Protein AF-A0A2H6NCN3-F1 (afdb_monomer_lite)

Organism: NCBI:txid3147026

Structure (mmCIF, N/CA/C/O backbone):
data_AF-A0A2H6NCN3-F1
#
_entry.id   AF-A0A2H6NCN3-F1
#
loop_
_atom_site.group_PDB
_atom_site.id
_atom_site.type_symbol
_atom_site.label_atom_id
_atom_site.label_alt_id
_atom_site.label_comp_id
_atom_site.label_asym_id
_atom_site.label_entity_id
_atom_site.label_seq_id
_atom_site.pdbx_PDB_ins_code
_atom_site.Cartn_x
_atom_site.Cartn_y
_atom_site.Cartn_z
_atom_site.occupancy
_atom_site.B_iso_or_equiv
_atom_site.auth_seq_id
_atom_site.auth_comp_id
_atom_site.auth_asym_id
_atom_site.auth_atom_id
_atom_site.pdbx_PDB_model_num
ATOM 1 N N . MET A 1 1 ? -13.300 24.397 -19.231 1.00 62.00 1 MET A N 1
ATOM 2 C CA . MET A 1 1 ? -13.215 23.407 -20.330 1.00 62.00 1 MET A CA 1
ATOM 3 C C . MET A 1 1 ? -11.779 23.229 -20.819 1.00 62.00 1 MET A C 1
ATOM 5 O O . MET A 1 1 ? -11.338 22.091 -20.908 1.00 62.00 1 MET A O 1
ATOM 9 N N . ASP A 1 2 ? -11.026 24.304 -21.071 1.00 78.25 2 ASP A N 1
ATOM 10 C CA . ASP A 1 2 ? -9.673 24.195 -21.653 1.00 78.25 2 ASP A CA 1
ATOM 11 C C . ASP A 1 2 ? -8.604 23.630 -20.707 1.00 78.25 2 ASP A C 1
ATOM 13 O O . ASP A 1 2 ? -7.755 22.858 -21.144 1.00 78.25 2 ASP A O 1
ATOM 17 N N . LEU A 1 3 ? -8.694 23.911 -19.401 1.00 84.31 3 LEU A N 1
ATOM 18 C CA . LEU A 1 3 ? -7.801 23.319 -18.392 1.00 84.31 3 LEU A CA 1
ATOM 19 C C . LEU A 1 3 ? -7.939 21.789 -18.322 1.00 84.31 3 LEU A C 1
ATOM 21 O O . LEU A 1 3 ? -6.942 21.076 -18.345 1.00 84.31 3 LEU A O 1
ATOM 25 N N . ILE A 1 4 ? -9.175 21.282 -18.347 1.00 86.38 4 ILE A N 1
ATOM 26 C CA . ILE A 1 4 ? -9.465 19.839 -18.321 1.00 86.38 4 ILE A CA 1
ATOM 27 C C . ILE A 1 4 ? -8.939 19.160 -19.596 1.00 86.38 4 ILE A C 1
ATOM 29 O O . ILE A 1 4 ? -8.329 18.097 -19.530 1.00 86.38 4 ILE A O 1
ATOM 33 N N . LYS A 1 5 ? -9.114 19.786 -20.769 1.00 87.12 5 LYS A N 1
ATOM 34 C CA . LYS A 1 5 ? -8.550 19.277 -22.033 1.00 87.12 5 LYS A CA 1
ATOM 35 C C . LYS A 1 5 ? -7.021 19.223 -21.999 1.00 87.12 5 LYS A C 1
ATOM 37 O O . LYS A 1 5 ? -6.433 18.268 -22.501 1.00 87.12 5 LYS A O 1
ATOM 42 N N . HIS A 1 6 ? -6.380 20.233 -21.415 1.00 88.94 6 HIS A N 1
ATOM 43 C CA . HIS A 1 6 ? -4.930 20.265 -21.256 1.00 88.94 6 HIS A CA 1
ATOM 44 C C . HIS A 1 6 ? -4.435 19.144 -20.329 1.00 88.94 6 HIS A C 1
ATOM 46 O O . HIS A 1 6 ? -3.491 18.439 -20.681 1.00 88.94 6 HIS A O 1
ATOM 52 N N . GLU A 1 7 ? -5.103 18.919 -19.195 1.00 88.69 7 GLU A N 1
ATOM 53 C CA . GLU A 1 7 ? -4.789 17.815 -18.278 1.00 88.69 7 GLU A CA 1
ATOM 54 C C . GLU A 1 7 ? -4.942 16.440 -18.941 1.00 88.69 7 GLU A C 1
ATOM 56 O O . GLU A 1 7 ? -4.047 15.602 -18.826 1.00 88.69 7 GLU A O 1
ATOM 61 N N . ILE A 1 8 ? -6.019 16.220 -19.703 1.00 91.50 8 ILE A N 1
ATOM 62 C CA . ILE A 1 8 ? -6.229 14.972 -20.455 1.00 91.50 8 ILE A CA 1
ATOM 63 C C . ILE A 1 8 ? -5.103 14.752 -21.474 1.00 91.50 8 ILE A C 1
ATOM 65 O O . ILE A 1 8 ? -4.525 13.669 -21.530 1.00 91.50 8 ILE A O 1
ATOM 69 N N . ASN A 1 9 ? -4.725 15.785 -22.227 1.00 92.25 9 ASN A N 1
ATOM 70 C CA . ASN A 1 9 ? -3.657 15.689 -23.225 1.00 92.25 9 ASN A CA 1
ATOM 71 C C . ASN A 1 9 ? -2.286 15.387 -22.581 1.00 92.25 9 ASN A C 1
ATOM 73 O O . ASN A 1 9 ? -1.479 14.632 -23.125 1.00 92.25 9 ASN A O 1
ATOM 77 N N . LEU A 1 10 ? -2.013 15.935 -21.391 1.00 92.12 10 LEU A N 1
ATOM 78 C CA . LEU A 1 10 ? -0.817 15.579 -20.620 1.00 92.12 10 LEU A CA 1
ATOM 79 C C . LEU A 1 10 ? -0.834 14.104 -20.194 1.00 92.12 10 LEU A C 1
ATOM 81 O O . LEU A 1 10 ? 0.170 13.412 -20.369 1.00 92.12 10 LEU A O 1
ATOM 85 N N . LEU A 1 11 ? -1.970 13.604 -19.698 1.00 91.38 11 LEU A N 1
ATOM 86 C CA . LEU A 1 11 ? -2.128 12.197 -19.315 1.00 91.38 11 LEU A CA 1
ATOM 87 C C . LEU A 1 11 ? -1.939 11.248 -20.508 1.00 91.38 11 LEU A C 1
ATOM 89 O O . LEU A 1 11 ? -1.264 10.223 -20.383 1.00 91.38 11 LEU A O 1
ATOM 93 N N . GLU A 1 12 ? -2.486 11.595 -21.672 1.00 89.50 12 GLU A N 1
ATOM 94 C CA . GLU A 1 12 ? -2.335 10.820 -22.908 1.00 89.50 12 GLU A CA 1
ATOM 95 C C . GLU A 1 12 ? -0.876 10.759 -23.375 1.00 89.50 12 GLU A C 1
ATOM 97 O O . GLU A 1 12 ? -0.371 9.679 -23.705 1.00 89.50 12 GLU A O 1
ATOM 102 N N . LYS A 1 13 ? -0.158 11.889 -23.342 1.00 90.56 13 LYS A N 1
ATOM 103 C CA . LYS A 1 13 ? 1.277 11.936 -23.668 1.00 90.56 13 LYS A CA 1
ATOM 104 C C . LYS A 1 13 ? 2.103 11.077 -22.715 1.00 90.56 13 LYS A C 1
ATOM 106 O O . LYS A 1 13 ? 2.970 10.323 -23.167 1.00 90.56 13 LYS A O 1
ATOM 111 N N . ASP A 1 14 ? 1.811 11.136 -21.420 1.00 91.75 14 ASP A N 1
ATOM 112 C CA . ASP A 1 14 ? 2.471 10.318 -20.403 1.00 91.75 14 ASP A CA 1
ATOM 113 C C . ASP A 1 14 ? 2.241 8.819 -20.631 1.00 91.75 14 ASP A C 1
ATOM 115 O O . ASP A 1 14 ? 3.176 8.013 -20.543 1.00 91.75 14 ASP A O 1
ATOM 119 N N . LEU A 1 15 ? 1.007 8.425 -20.952 1.00 89.81 15 LEU A N 1
ATOM 120 C CA . LEU A 1 15 ? 0.663 7.040 -21.279 1.00 89.81 15 LEU A CA 1
ATOM 121 C C . LEU A 1 15 ? 1.402 6.560 -22.532 1.00 89.81 15 LEU A C 1
ATOM 123 O O . LEU A 1 15 ? 2.010 5.485 -22.512 1.00 89.81 15 LEU A O 1
ATOM 127 N N . ALA A 1 16 ? 1.427 7.369 -23.592 1.00 91.69 16 ALA A N 1
ATOM 128 C CA . ALA A 1 16 ? 2.140 7.049 -24.824 1.00 91.69 16 ALA A CA 1
ATOM 129 C C . ALA A 1 16 ? 3.652 6.879 -24.587 1.00 91.69 16 ALA A C 1
ATOM 131 O O . ALA A 1 16 ? 4.262 5.916 -25.065 1.00 91.69 16 ALA A O 1
ATOM 132 N N . GLN A 1 17 ? 4.263 7.762 -23.789 1.00 91.56 17 GLN A N 1
ATOM 133 C CA . GLN A 1 17 ? 5.674 7.648 -23.419 1.00 91.56 17 GLN A CA 1
ATOM 134 C C . GLN A 1 17 ? 5.960 6.388 -22.597 1.00 91.56 17 GLN A C 1
ATOM 136 O O . GLN A 1 17 ? 6.945 5.692 -22.863 1.00 91.56 17 GLN A O 1
ATOM 141 N N . LYS A 1 18 ? 5.101 6.053 -21.628 1.00 90.31 18 LYS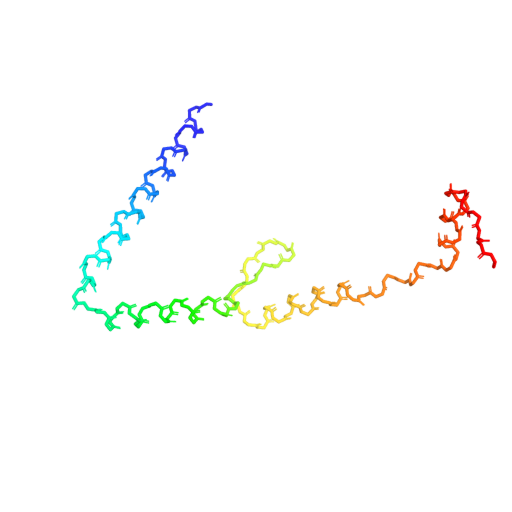 A N 1
ATOM 142 C CA . LYS A 1 18 ? 5.219 4.810 -20.848 1.00 90.31 18 LYS A CA 1
ATOM 143 C C . LYS A 1 18 ? 5.134 3.583 -21.755 1.00 90.31 18 LYS A C 1
ATOM 145 O O . LYS A 1 18 ? 5.984 2.700 -21.653 1.00 90.31 18 LYS A O 1
ATOM 150 N N . MET A 1 19 ? 4.184 3.560 -22.691 1.00 87.50 19 MET A N 1
ATOM 151 C CA . MET A 1 19 ? 4.028 2.473 -23.662 1.00 87.50 19 MET A CA 1
ATOM 152 C C . MET A 1 19 ? 5.284 2.308 -24.534 1.00 87.50 19 MET A C 1
ATOM 154 O O . MET A 1 19 ? 5.767 1.190 -24.725 1.00 87.50 19 MET A O 1
ATOM 158 N N . LYS A 1 20 ? 5.863 3.417 -25.014 1.00 89.94 20 LYS A N 1
ATOM 159 C CA . LYS A 1 20 ? 7.108 3.409 -25.798 1.00 89.94 20 LYS A CA 1
ATOM 160 C C . LYS A 1 20 ? 8.279 2.826 -25.000 1.00 89.94 20 LYS A C 1
ATOM 162 O O . LYS A 1 20 ? 8.983 1.958 -25.512 1.00 89.94 20 LYS A O 1
ATOM 167 N N . ARG A 1 21 ? 8.445 3.234 -23.736 1.00 83.44 21 ARG A N 1
ATOM 168 C CA . ARG A 1 21 ? 9.488 2.700 -22.838 1.00 83.44 21 ARG A CA 1
ATOM 169 C C . ARG A 1 21 ? 9.321 1.203 -22.580 1.00 83.44 21 ARG A C 1
ATOM 171 O O . ARG A 1 21 ? 10.312 0.482 -22.557 1.00 83.44 21 ARG A O 1
ATOM 178 N N . ILE A 1 22 ? 8.086 0.727 -22.406 1.00 80.94 22 ILE A N 1
ATOM 179 C CA . ILE A 1 22 ? 7.808 -0.706 -22.227 1.00 80.94 22 ILE A CA 1
ATOM 180 C C . ILE A 1 22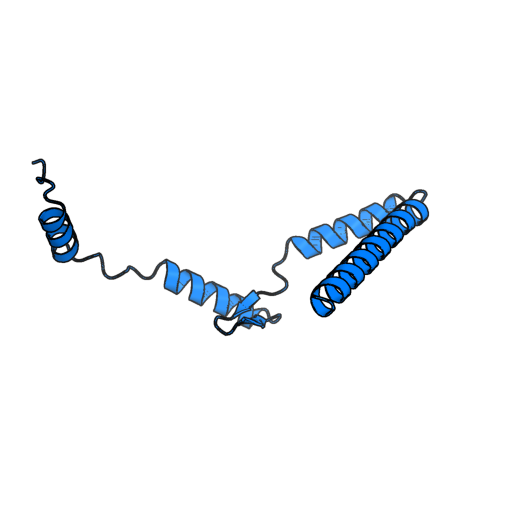 ? 8.233 -1.484 -23.473 1.00 80.94 22 ILE A C 1
ATOM 182 O O . ILE A 1 22 ? 8.974 -2.455 -23.343 1.00 80.94 22 ILE A O 1
ATOM 186 N N . LYS A 1 23 ? 7.825 -1.037 -24.669 1.00 82.00 23 LYS A N 1
ATOM 187 C CA . LYS A 1 23 ? 8.232 -1.679 -25.929 1.00 82.00 23 LYS A CA 1
ATOM 188 C C . LYS A 1 23 ? 9.754 -1.724 -26.056 1.00 82.00 23 LYS A C 1
ATOM 190 O O . LYS A 1 23 ? 10.305 -2.793 -26.287 1.00 82.00 23 LYS A O 1
ATOM 195 N N . GLN A 1 24 ? 10.431 -0.598 -25.836 1.00 80.31 24 GLN A N 1
ATOM 196 C CA . GLN A 1 24 ? 11.890 -0.526 -25.911 1.00 80.31 24 GLN A CA 1
ATOM 197 C C . GLN A 1 24 ? 12.571 -1.474 -24.912 1.00 80.31 24 GLN A C 1
ATOM 199 O O . GLN A 1 24 ? 13.436 -2.244 -25.309 1.00 80.31 24 GLN A O 1
ATOM 204 N N . ASN A 1 25 ? 12.116 -1.517 -23.656 1.00 71.25 25 ASN A N 1
ATOM 205 C CA . ASN A 1 25 ? 12.642 -2.449 -22.655 1.00 71.25 25 ASN A CA 1
ATOM 206 C C . ASN A 1 25 ? 12.452 -3.923 -23.040 1.00 71.25 25 ASN A C 1
ATOM 208 O O . ASN A 1 25 ? 13.285 -4.753 -22.671 1.00 71.25 25 ASN A O 1
ATOM 212 N N . VAL A 1 26 ? 11.357 -4.263 -23.728 1.00 70.44 26 VAL A N 1
ATOM 213 C CA . VAL A 1 26 ? 11.113 -5.621 -24.232 1.00 70.44 26 VAL A CA 1
ATOM 214 C C . VAL A 1 26 ? 12.082 -5.949 -25.366 1.00 70.44 26 VAL A C 1
ATOM 216 O O . VAL A 1 26 ? 12.708 -7.000 -25.317 1.00 70.44 26 VAL A O 1
ATOM 219 N N . PHE A 1 27 ? 12.269 -5.047 -26.333 1.00 73.69 27 PHE A N 1
ATOM 220 C CA . PHE A 1 27 ? 13.197 -5.260 -27.450 1.00 73.69 27 PHE A CA 1
ATOM 221 C C . PHE A 1 27 ? 14.667 -5.298 -27.006 1.00 73.69 27 PHE A C 1
ATOM 223 O O . PHE A 1 27 ? 15.387 -6.226 -27.363 1.00 73.69 27 PHE A O 1
ATOM 230 N N . GLU A 1 28 ? 15.113 -4.351 -26.176 1.00 69.69 28 GLU A N 1
ATOM 231 C CA . GLU A 1 28 ? 16.498 -4.296 -25.678 1.00 69.69 28 GLU A CA 1
ATOM 232 C C . GLU A 1 28 ? 16.884 -5.528 -24.848 1.00 69.69 28 GLU A C 1
ATOM 234 O O . GLU A 1 28 ? 18.049 -5.937 -24.832 1.00 69.69 28 GLU A O 1
ATOM 239 N N . ASN A 1 29 ? 15.911 -6.134 -24.159 1.00 64.56 29 ASN A N 1
ATOM 240 C CA . ASN A 1 29 ? 16.129 -7.317 -23.330 1.00 64.56 29 ASN A CA 1
ATOM 241 C C . ASN A 1 29 ? 15.646 -8.626 -23.973 1.00 64.56 29 ASN A C 1
ATOM 243 O O . ASN A 1 29 ? 15.796 -9.671 -23.338 1.00 64.56 29 ASN A O 1
ATOM 247 N N . ALA A 1 30 ? 15.134 -8.610 -25.211 1.00 68.31 30 ALA A N 1
ATOM 248 C CA . ALA A 1 30 ? 14.684 -9.815 -25.919 1.00 68.31 30 ALA A CA 1
ATOM 249 C C . ALA A 1 30 ? 15.808 -10.859 -26.025 1.00 68.31 30 ALA A C 1
ATOM 251 O O . ALA A 1 30 ? 15.593 -12.044 -25.791 1.00 68.31 30 ALA A O 1
ATOM 252 N N . ASN A 1 31 ? 17.039 -10.389 -26.245 1.00 73.06 31 ASN A N 1
ATOM 253 C CA . ASN A 1 31 ? 18.231 -11.235 -26.335 1.00 73.06 31 ASN A CA 1
ATOM 254 C C . ASN A 1 31 ? 18.941 -11.426 -24.977 1.00 73.06 31 ASN A C 1
ATOM 256 O O . ASN A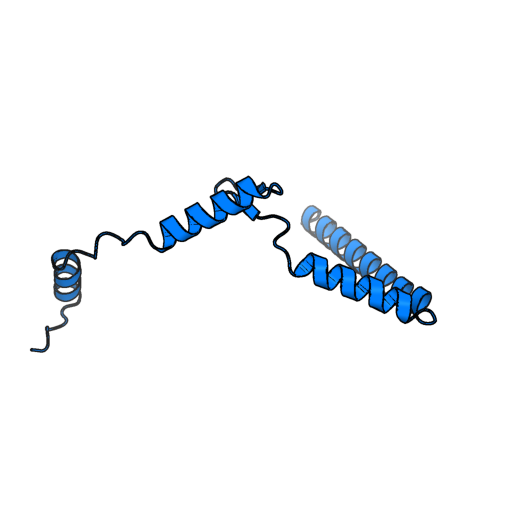 1 31 ? 20.045 -11.962 -24.925 1.00 73.06 31 ASN A O 1
ATOM 260 N N . LYS A 1 32 ? 18.356 -10.951 -23.864 1.00 81.56 32 LYS A N 1
ATOM 261 C CA . LYS A 1 32 ? 18.937 -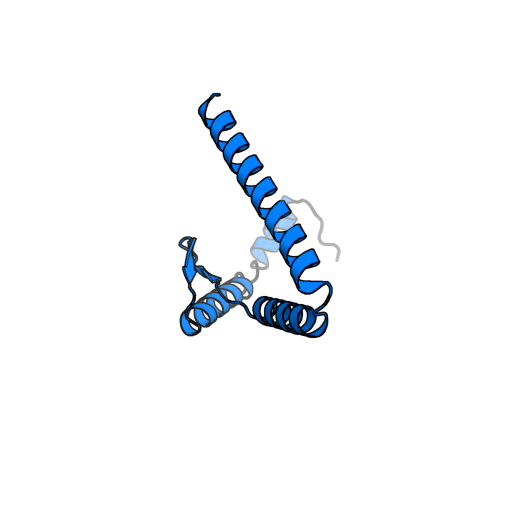11.013 -22.505 1.00 81.56 32 LYS A CA 1
ATOM 262 C C . LYS A 1 32 ? 17.908 -11.520 -21.483 1.00 81.56 32 LYS A C 1
ATOM 264 O O . LYS A 1 32 ? 17.618 -10.817 -20.505 1.00 81.56 32 LYS A O 1
ATOM 269 N N . PRO A 1 33 ? 17.383 -12.749 -21.651 1.00 78.81 33 PRO A N 1
ATOM 270 C CA . PRO A 1 33 ? 16.317 -13.282 -20.801 1.00 78.81 33 PRO A CA 1
ATOM 271 C C . PRO A 1 33 ? 16.705 -13.321 -19.316 1.00 78.81 33 PRO A C 1
ATOM 273 O O . PRO A 1 33 ? 15.885 -12.994 -18.460 1.00 78.81 33 PRO A O 1
ATOM 276 N N . GLY A 1 34 ? 17.972 -13.608 -18.994 1.00 82.31 34 GLY A N 1
ATOM 277 C CA . GLY A 1 34 ? 18.468 -13.582 -17.612 1.00 82.31 34 GLY A CA 1
ATOM 278 C C . GLY A 1 34 ? 18.412 -12.192 -16.965 1.00 82.31 34 GLY A C 1
ATOM 279 O O . GLY A 1 34 ? 18.011 -12.060 -15.809 1.00 82.31 34 GLY A O 1
ATOM 280 N N . ARG A 1 35 ? 18.729 -11.126 -17.715 1.00 82.00 35 ARG A N 1
ATOM 281 C CA . ARG A 1 35 ? 18.662 -9.742 -17.212 1.00 82.00 35 ARG A CA 1
ATOM 282 C C . ARG A 1 35 ? 17.215 -9.306 -16.984 1.00 82.00 35 ARG A C 1
ATOM 284 O O . ARG A 1 35 ? 16.923 -8.660 -15.977 1.00 82.00 35 ARG A O 1
ATOM 291 N N . TRP A 1 36 ? 16.313 -9.692 -17.888 1.00 81.25 36 TRP A N 1
ATOM 292 C CA . TRP A 1 36 ? 14.881 -9.444 -17.730 1.00 81.25 36 TRP A CA 1
ATOM 293 C C . TRP A 1 36 ? 14.300 -10.194 -16.527 1.00 81.25 36 TRP A C 1
ATOM 295 O O . TRP A 1 36 ? 13.580 -9.596 -15.726 1.00 81.25 36 TRP A O 1
ATOM 305 N N . LEU A 1 37 ? 14.668 -11.467 -16.349 1.00 85.38 37 LEU A N 1
ATOM 306 C CA . LEU A 1 37 ? 14.269 -12.270 -15.196 1.00 85.38 37 LEU A CA 1
ATOM 307 C C . LEU A 1 37 ? 14.746 -11.636 -13.884 1.00 85.38 37 LEU A C 1
ATOM 309 O O . LEU A 1 37 ? 13.939 -11.448 -12.977 1.00 85.38 37 LEU A O 1
ATOM 313 N N . ALA A 1 38 ? 16.016 -11.231 -13.798 1.00 88.06 38 ALA A N 1
ATOM 314 C CA . ALA A 1 38 ? 16.562 -10.568 -12.614 1.00 88.06 38 ALA A CA 1
ATOM 315 C C . ALA A 1 38 ? 15.817 -9.262 -12.282 1.00 88.06 38 ALA A C 1
ATOM 317 O O . ALA A 1 38 ? 15.434 -9.034 -11.133 1.00 88.06 38 ALA A O 1
ATOM 318 N N . TRP A 1 39 ? 15.545 -8.422 -13.287 1.00 84.94 39 TRP A N 1
ATOM 319 C CA . TRP A 1 39 ? 14.756 -7.200 -13.104 1.00 84.94 39 TRP A CA 1
ATOM 320 C C . TRP A 1 39 ? 13.329 -7.501 -12.628 1.00 84.94 39 TRP A C 1
ATOM 322 O O . TRP A 1 39 ? 12.838 -6.861 -11.695 1.00 84.94 39 TRP A O 1
ATOM 332 N N . LYS A 1 40 ? 12.672 -8.500 -13.228 1.00 86.75 40 LYS A N 1
ATOM 333 C CA . LYS A 1 40 ? 11.311 -8.913 -12.868 1.00 86.75 40 LYS A CA 1
ATOM 334 C C . LYS A 1 40 ? 11.249 -9.445 -11.435 1.00 86.75 40 LYS A C 1
ATOM 336 O O . LYS A 1 40 ? 10.369 -9.028 -10.685 1.00 86.75 40 LYS A O 1
ATOM 341 N N . LEU A 1 41 ? 12.202 -10.290 -11.035 1.00 90.94 41 LEU A N 1
ATOM 342 C CA . LEU A 1 41 ? 12.328 -10.794 -9.665 1.00 90.94 41 LEU A CA 1
ATOM 343 C C . LEU A 1 41 ? 12.558 -9.656 -8.668 1.00 90.94 41 LEU A C 1
ATOM 345 O O . LEU A 1 41 ? 11.872 -9.599 -7.650 1.00 90.94 41 LEU A O 1
ATOM 349 N N . LYS A 1 42 ? 13.436 -8.696 -8.990 1.00 89.56 42 LYS A N 1
ATOM 350 C CA . LYS A 1 42 ? 13.656 -7.499 -8.165 1.00 89.56 42 LYS A CA 1
ATOM 351 C C . LYS A 1 42 ? 12.364 -6.698 -7.984 1.00 89.56 42 LYS A C 1
ATOM 353 O O . LYS A 1 42 ? 12.004 -6.365 -6.859 1.00 89.56 42 LYS A O 1
ATOM 358 N N . LYS A 1 43 ? 11.618 -6.444 -9.065 1.00 87.38 43 LYS A N 1
ATOM 359 C CA . LYS A 1 43 ? 10.324 -5.744 -8.994 1.00 87.38 43 LYS A CA 1
ATOM 360 C C . LYS A 1 43 ? 9.263 -6.514 -8.221 1.00 87.38 43 LYS A C 1
ATOM 362 O O . LYS A 1 43 ? 8.463 -5.897 -7.524 1.00 87.38 43 LYS A O 1
ATOM 367 N N . GLN A 1 44 ? 9.247 -7.838 -8.320 1.00 89.81 44 GLN A N 1
ATOM 368 C CA . GLN A 1 44 ? 8.345 -8.665 -7.528 1.00 89.81 44 GLN A CA 1
ATOM 369 C C . GLN A 1 44 ? 8.713 -8.625 -6.041 1.00 89.81 44 GLN A C 1
ATOM 371 O O . GLN A 1 44 ? 7.819 -8.483 -5.213 1.00 89.81 44 GLN A O 1
ATOM 376 N N . ALA A 1 45 ? 10.003 -8.691 -5.702 1.00 88.56 45 ALA A N 1
ATOM 377 C CA . ALA A 1 45 ? 10.479 -8.557 -4.330 1.00 88.56 45 ALA A CA 1
ATOM 378 C C . ALA A 1 45 ? 10.129 -7.180 -3.746 1.00 88.56 45 ALA A C 1
ATOM 380 O O . ALA A 1 45 ? 9.542 -7.121 -2.673 1.00 88.56 45 ALA A O 1
ATOM 381 N N . GLU A 1 46 ? 10.381 -6.087 -4.476 1.00 86.75 46 GLU A N 1
ATOM 382 C CA . GLU A 1 46 ? 10.009 -4.721 -4.066 1.00 86.75 46 GLU A CA 1
ATOM 383 C C . GLU A 1 46 ? 8.502 -4.589 -3.772 1.00 86.75 46 GLU A C 1
ATOM 385 O O . GLU A 1 46 ? 8.128 -3.951 -2.794 1.00 86.75 46 GLU A O 1
ATOM 390 N N . LYS A 1 47 ? 7.634 -5.227 -4.574 1.00 84.75 47 LYS A N 1
ATOM 391 C CA . LYS A 1 47 ? 6.169 -5.201 -4.387 1.00 84.75 47 LYS A CA 1
ATOM 392 C C . LYS A 1 47 ? 5.665 -6.012 -3.190 1.00 84.75 47 LYS A C 1
ATOM 394 O O . LYS A 1 47 ? 4.556 -5.755 -2.735 1.00 84.75 47 LYS A O 1
ATOM 399 N N . ARG A 1 48 ? 6.423 -7.007 -2.713 1.00 85.75 48 ARG A N 1
ATOM 400 C CA . ARG A 1 48 ? 6.022 -7.833 -1.557 1.00 85.75 48 ARG A CA 1
ATOM 401 C C . ARG A 1 48 ? 6.076 -7.053 -0.246 1.00 85.75 48 ARG A C 1
ATOM 403 O O . ARG A 1 48 ? 5.340 -7.377 0.678 1.00 85.75 48 ARG A O 1
ATOM 410 N N . TRP A 1 49 ? 6.940 -6.045 -0.163 1.00 82.38 49 TRP A N 1
ATOM 411 C CA . TRP A 1 49 ? 7.150 -5.274 1.055 1.00 82.38 49 TRP A CA 1
ATOM 412 C C . TRP A 1 49 ? 6.338 -3.985 1.041 1.00 82.38 49 TRP A C 1
ATOM 414 O O . TRP A 1 49 ? 6.334 -3.238 0.062 1.00 82.38 49 TRP A O 1
ATOM 424 N N . ILE A 1 50 ? 5.711 -3.670 2.173 1.00 83.56 50 ILE A N 1
ATOM 425 C CA . ILE A 1 50 ? 5.036 -2.388 2.365 1.00 83.56 50 ILE A CA 1
ATOM 426 C C . ILE A 1 50 ? 6.104 -1.291 2.462 1.00 83.56 50 ILE A C 1
ATOM 428 O O . ILE A 1 50 ? 6.723 -1.065 3.508 1.00 83.56 50 ILE A O 1
ATOM 432 N N . THR A 1 51 ? 6.352 -0.608 1.343 1.00 81.56 51 THR A N 1
ATOM 433 C CA . THR A 1 51 ? 7.391 0.428 1.261 1.00 81.56 51 THR A CA 1
ATOM 434 C C . THR A 1 51 ? 6.974 1.696 2.002 1.00 81.56 51 THR A C 1
ATOM 436 O O . THR A 1 51 ? 7.799 2.299 2.686 1.00 81.56 51 THR A O 1
ATOM 439 N N . LYS A 1 52 ? 5.691 2.069 1.910 1.00 84.88 52 LYS A N 1
ATOM 440 C CA . LYS A 1 52 ? 5.125 3.282 2.510 1.00 84.88 52 LYS A CA 1
ATOM 441 C C . LYS A 1 52 ? 3.704 3.047 3.020 1.00 84.88 52 LYS A C 1
ATOM 443 O O . LYS A 1 52 ? 2.963 2.286 2.404 1.00 84.88 52 LYS A O 1
ATOM 448 N N . LEU A 1 53 ? 3.341 3.718 4.109 1.00 86.38 53 LEU A N 1
ATOM 449 C CA . LEU A 1 53 ? 1.974 3.785 4.636 1.00 86.38 53 LEU A CA 1
ATOM 450 C C . LEU A 1 53 ? 1.555 5.245 4.782 1.00 86.38 53 LEU A C 1
ATOM 452 O O . LEU A 1 53 ? 2.403 6.124 4.933 1.00 86.38 53 LEU A O 1
ATOM 456 N N . GLN A 1 54 ? 0.256 5.502 4.700 1.00 87.12 54 GLN A N 1
ATOM 457 C CA . GLN A 1 54 ? -0.309 6.832 4.879 1.00 87.12 54 GLN A CA 1
ATOM 458 C C . GLN A 1 54 ? -0.787 6.990 6.326 1.00 87.12 54 GLN A C 1
ATOM 460 O O . GLN A 1 54 ? -1.443 6.098 6.856 1.00 87.12 54 GLN A O 1
ATOM 465 N N . ASN A 1 55 ? -0.443 8.110 6.958 1.00 84.50 55 ASN A N 1
ATOM 466 C CA . ASN A 1 55 ? -0.959 8.479 8.278 1.00 84.50 55 ASN A CA 1
ATOM 467 C C . ASN A 1 55 ? -2.418 8.951 8.197 1.00 84.50 55 ASN A C 1
ATOM 469 O O . ASN A 1 55 ? -2.883 9.359 7.135 1.00 84.50 55 ASN A O 1
ATOM 473 N N . GLU A 1 56 ? -3.080 9.042 9.354 1.00 79.31 56 GLU A N 1
ATOM 474 C CA . GLU A 1 56 ? -4.408 9.664 9.533 1.00 79.31 56 GLU A CA 1
ATOM 475 C C . GLU A 1 56 ? -4.491 11.085 8.934 1.00 79.31 56 GLU A C 1
ATOM 477 O O . GLU A 1 56 ? -5.510 11.484 8.388 1.00 79.31 56 GLU A O 1
ATOM 482 N N . GLN A 1 57 ? -3.383 11.836 8.956 1.00 79.75 57 GLN A N 1
ATOM 483 C CA . GLN A 1 57 ? -3.268 13.183 8.371 1.00 79.75 57 GLN A CA 1
ATOM 484 C C . GLN A 1 57 ? -2.993 13.187 6.855 1.00 79.75 57 GLN A C 1
ATOM 486 O O . GLN A 1 57 ? -2.642 14.216 6.281 1.00 79.75 57 GLN A O 1
ATOM 491 N N . GLY A 1 58 ? -3.031 12.026 6.204 1.00 81.31 58 GLY A N 1
ATOM 492 C CA . GLY A 1 58 ? -2.794 11.884 4.773 1.00 81.31 58 GLY A CA 1
ATOM 493 C C . GLY A 1 58 ? -1.322 11.932 4.332 1.00 81.31 58 GLY A C 1
ATOM 494 O O . GLY A 1 58 ? -1.050 11.814 3.138 1.00 81.31 58 GLY A O 1
ATOM 495 N N . LYS A 1 59 ? -0.362 12.071 5.257 1.00 86.25 59 LYS A N 1
ATOM 496 C CA . LYS A 1 59 ? 1.082 12.119 4.955 1.00 86.25 59 LYS A CA 1
ATOM 497 C C . LYS A 1 59 ? 1.663 10.723 4.713 1.00 86.25 59 LYS A C 1
ATOM 499 O O . LYS A 1 59 ? 1.340 9.783 5.434 1.00 86.25 59 LYS A O 1
ATOM 504 N N . LEU A 1 60 ? 2.551 10.601 3.724 1.00 84.31 60 LEU A N 1
ATOM 505 C CA . LEU A 1 60 ? 3.247 9.354 3.387 1.00 84.31 60 LEU A CA 1
ATOM 506 C C . LEU A 1 60 ? 4.468 9.133 4.288 1.00 84.31 60 LEU A C 1
ATOM 508 O O . LEU A 1 60 ? 5.411 9.921 4.268 1.00 84.31 60 LEU A O 1
ATOM 512 N N . CYS A 1 61 ? 4.475 8.018 5.014 1.00 82.62 61 CYS A N 1
ATOM 513 C CA . CYS A 1 61 ? 5.567 7.583 5.876 1.00 82.62 61 CYS A CA 1
ATOM 514 C C . CYS A 1 61 ? 6.349 6.430 5.240 1.00 82.62 61 CYS A C 1
ATOM 516 O O . CYS A 1 61 ? 5.769 5.436 4.801 1.00 82.62 61 CYS A O 1
ATOM 518 N N . TYR A 1 62 ? 7.678 6.553 5.238 1.00 84.31 62 TYR A N 1
ATOM 519 C CA . TYR A 1 62 ? 8.606 5.550 4.695 1.00 84.31 62 TYR A CA 1
ATOM 520 C C . TYR A 1 62 ? 9.362 4.785 5.794 1.00 84.31 62 TYR A C 1
ATOM 522 O O . TYR A 1 62 ? 9.713 3.620 5.600 1.00 84.31 62 TYR A O 1
ATOM 530 N N . GLN A 1 63 ? 9.577 5.421 6.952 1.00 86.19 63 GLN A N 1
ATOM 531 C CA . GLN A 1 63 ? 10.277 4.837 8.099 1.00 86.19 63 GLN A CA 1
ATOM 532 C C . GLN A 1 63 ? 9.522 3.637 8.680 1.00 86.19 63 GLN A C 1
ATOM 534 O O . GLN A 1 63 ? 8.295 3.645 8.785 1.00 86.19 63 GLN A O 1
ATOM 539 N N . GLU A 1 64 ? 10.259 2.597 9.068 1.00 84.00 64 GLU A N 1
ATOM 540 C CA . GLU A 1 64 ? 9.674 1.342 9.545 1.00 84.00 64 GLU A CA 1
ATOM 541 C C . GLU A 1 64 ? 8.945 1.492 10.883 1.00 84.00 64 GLU A C 1
ATOM 543 O O . GLU A 1 64 ? 7.837 0.981 11.029 1.00 84.00 64 GLU A O 1
ATOM 548 N N . GLU A 1 65 ? 9.509 2.255 11.818 1.00 84.25 65 GLU A N 1
ATOM 549 C CA . GLU A 1 65 ? 8.894 2.535 13.122 1.00 84.25 65 GLU A CA 1
ATOM 550 C C . GLU A 1 65 ? 7.536 3.221 12.970 1.00 84.25 65 GLU A C 1
ATOM 552 O O . GLU A 1 65 ? 6.542 2.786 13.551 1.00 84.25 65 GLU A O 1
ATOM 557 N N . MET A 1 66 ? 7.464 4.237 12.104 1.00 84.50 66 MET A N 1
ATOM 558 C CA . MET A 1 66 ? 6.206 4.913 11.793 1.00 84.50 66 MET A CA 1
ATOM 559 C C . MET A 1 66 ? 5.197 3.942 11.181 1.00 84.50 66 MET A C 1
ATOM 561 O O . MET A 1 66 ? 4.049 3.916 11.611 1.00 84.50 66 MET A O 1
ATOM 565 N N . LYS A 1 67 ? 5.619 3.087 10.239 1.00 86.12 67 LYS A N 1
ATOM 566 C CA . LYS A 1 67 ? 4.737 2.073 9.638 1.00 86.12 67 LYS A CA 1
ATOM 567 C C . LYS A 1 67 ? 4.177 1.102 10.677 1.00 86.12 67 LYS A C 1
ATOM 569 O O . LYS A 1 67 ? 2.986 0.801 10.637 1.00 86.12 67 LYS A O 1
ATOM 574 N N . ARG A 1 68 ? 5.009 0.643 11.618 1.00 87.50 68 ARG A N 1
ATOM 575 C CA . ARG A 1 68 ? 4.572 -0.227 12.720 1.00 87.50 68 ARG A CA 1
ATOM 576 C C . ARG A 1 68 ? 3.554 0.478 13.609 1.00 87.50 68 ARG A C 1
ATOM 578 O O . ARG A 1 68 ? 2.544 -0.129 13.937 1.00 87.50 68 ARG A O 1
ATOM 585 N N . ASN A 1 69 ? 3.780 1.744 13.948 1.00 88.88 69 ASN A N 1
ATOM 586 C CA . ASN A 1 69 ? 2.852 2.512 14.778 1.00 88.88 69 ASN A CA 1
ATOM 587 C C . ASN A 1 69 ? 1.511 2.760 14.076 1.00 88.88 69 ASN A C 1
ATOM 589 O O . ASN A 1 69 ? 0.473 2.607 14.708 1.00 88.88 69 ASN A O 1
ATOM 593 N N . ILE A 1 70 ? 1.518 3.074 12.775 1.00 88.50 70 ILE A N 1
ATOM 594 C CA . ILE A 1 70 ? 0.288 3.214 11.973 1.00 88.50 70 ILE A CA 1
ATOM 595 C C . ILE A 1 70 ? -0.494 1.903 11.973 1.00 88.50 70 ILE A C 1
ATOM 597 O O . ILE A 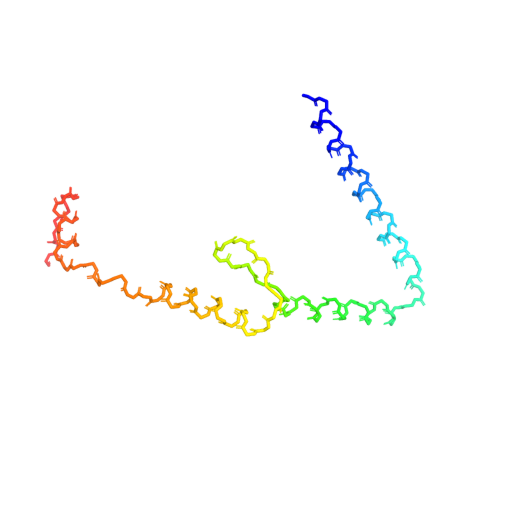1 70 ? -1.689 1.899 12.248 1.00 88.50 70 ILE A O 1
ATOM 601 N N . ALA A 1 71 ? 0.183 0.787 11.688 1.00 88.00 71 ALA A N 1
ATOM 602 C CA . ALA A 1 71 ? -0.458 -0.521 11.668 1.00 88.00 71 ALA A CA 1
ATOM 603 C C . ALA A 1 71 ? -1.029 -0.885 13.046 1.00 88.00 71 ALA A C 1
ATOM 605 O O . ALA A 1 71 ? -2.171 -1.324 13.125 1.00 88.00 71 ALA A O 1
ATOM 606 N N . LYS A 1 72 ? -0.268 -0.658 14.125 1.00 90.50 72 LYS A N 1
ATOM 607 C CA . LYS A 1 72 ? -0.730 -0.888 15.500 1.00 90.50 72 LYS A CA 1
ATOM 608 C C . LYS A 1 72 ? -1.982 -0.081 15.813 1.00 90.50 72 LYS A C 1
ATOM 610 O O . LYS A 1 72 ? -2.985 -0.692 16.142 1.00 90.50 72 LYS A O 1
ATOM 615 N N . LYS A 1 73 ? -1.951 1.242 15.622 1.00 89.88 73 LYS A N 1
ATOM 616 C CA . LYS A 1 73 ? -3.111 2.113 15.861 1.00 89.88 73 LYS A CA 1
ATOM 617 C C . LYS A 1 73 ? -4.340 1.668 15.079 1.00 89.88 73 LYS A C 1
ATOM 619 O O . LYS A 1 73 ? -5.409 1.540 15.652 1.00 89.88 73 LYS A O 1
ATOM 624 N N . PHE A 1 74 ? -4.170 1.364 13.792 1.00 89.00 74 PHE A N 1
ATOM 625 C CA . PHE A 1 74 ? -5.269 0.908 12.946 1.00 89.00 74 PHE A CA 1
ATOM 626 C C . PHE A 1 74 ? -5.937 -0.358 13.494 1.00 89.00 74 PHE A C 1
ATOM 628 O O . PHE A 1 74 ? -7.159 -0.428 13.562 1.00 89.00 74 PHE A O 1
ATOM 635 N N . TYR A 1 75 ? -5.149 -1.360 13.893 1.00 88.44 75 TYR A N 1
ATOM 636 C CA . TYR A 1 75 ? -5.704 -2.598 14.440 1.00 88.44 75 TYR A CA 1
ATOM 637 C C . TYR A 1 75 ? -6.207 -2.440 15.874 1.00 88.44 75 TYR A C 1
ATOM 639 O O . TYR A 1 75 ? -7.204 -3.061 16.223 1.00 88.44 75 TYR A O 1
ATOM 647 N N . GLU A 1 76 ? -5.566 -1.602 16.686 1.00 89.94 76 GLU A N 1
ATOM 648 C CA . GLU A 1 76 ? -6.088 -1.210 17.995 1.00 89.94 76 GLU A CA 1
ATOM 649 C C . GLU A 1 76 ? -7.471 -0.578 17.842 1.00 89.94 76 GLU A C 1
ATOM 651 O O . GLU A 1 76 ? -8.381 -0.965 18.555 1.00 89.94 76 GLU A O 1
ATOM 656 N N . ASP A 1 77 ? -7.667 0.326 16.884 1.00 88.06 77 ASP A N 1
ATOM 657 C CA . ASP A 1 77 ? -8.969 0.939 16.615 1.00 88.06 77 ASP A CA 1
ATOM 658 C C . ASP A 1 77 ? -9.986 -0.053 16.040 1.00 88.06 77 ASP A C 1
ATOM 660 O O . ASP A 1 77 ? -11.154 -0.012 16.413 1.00 88.06 77 ASP A O 1
ATOM 664 N N . LEU A 1 78 ? -9.553 -0.968 15.167 1.00 86.06 78 LEU A N 1
ATOM 665 C CA . LEU A 1 78 ? -10.422 -1.978 14.555 1.00 86.06 78 LEU A CA 1
ATOM 666 C C . LEU A 1 78 ? -10.954 -2.995 15.575 1.00 86.06 78 LEU A C 1
ATOM 668 O O . LEU A 1 78 ? -12.078 -3.473 15.437 1.00 86.06 78 LEU A O 1
ATOM 672 N N . TYR A 1 79 ? -10.126 -3.346 16.560 1.00 84.44 79 TYR A N 1
ATOM 673 C CA . TYR A 1 79 ? -10.442 -4.327 17.599 1.00 84.44 79 TYR A CA 1
ATOM 674 C C . TYR A 1 79 ? -10.726 -3.702 18.961 1.00 84.44 79 TYR A C 1
ATOM 676 O O . TYR A 1 79 ? -10.909 -4.439 19.930 1.00 84.44 79 TYR A O 1
ATOM 684 N N . LYS A 1 80 ? -10.791 -2.370 19.065 1.00 82.88 80 LYS A N 1
ATOM 685 C CA . LYS A 1 80 ? -11.457 -1.743 20.203 1.00 82.88 80 LYS A CA 1
ATOM 686 C C . LYS A 1 80 ? -12.865 -2.301 20.193 1.00 82.88 80 LYS A C 1
ATOM 688 O O . LYS A 1 80 ? -13.622 -2.057 19.255 1.00 82.88 80 LYS A O 1
ATOM 693 N N . GLU A 1 81 ? -13.181 -3.101 21.206 1.00 67.69 81 GLU A N 1
ATOM 694 C CA . GLU A 1 81 ? -14.557 -3.444 21.500 1.00 67.69 81 GLU A CA 1
ATOM 695 C C . GLU A 1 81 ? -15.289 -2.105 21.591 1.00 67.69 81 GLU A C 1
ATOM 697 O O . GLU A 1 81 ? -15.075 -1.329 22.522 1.00 67.69 81 GLU A O 1
ATOM 702 N N . GLU A 1 82 ? -16.084 -1.783 20.565 1.00 63.06 82 GLU A N 1
ATOM 703 C CA . GLU A 1 82 ? -17.196 -0.858 20.717 1.00 63.06 82 GLU A CA 1
ATOM 704 C C . GLU A 1 82 ? -17.927 -1.400 21.929 1.00 63.06 82 GLU A C 1
ATOM 706 O O . GLU A 1 82 ? -18.544 -2.455 21.777 1.00 63.06 82 GLU A O 1
ATOM 711 N N . GLU A 1 83 ? -17.739 -0.757 23.095 1.00 57.28 83 GLU A N 1
ATOM 712 C CA . GLU A 1 83 ? -18.316 -1.119 24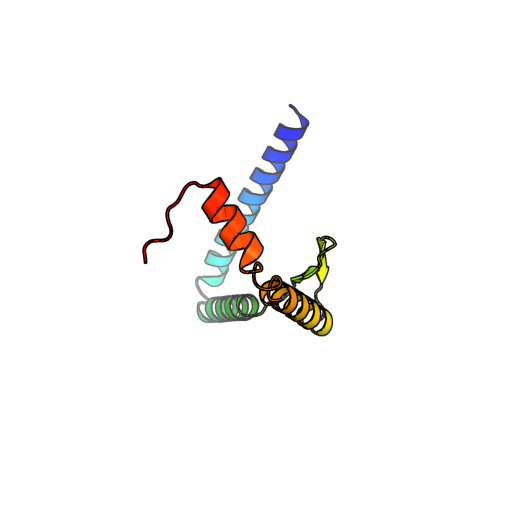.391 1.00 57.28 83 GLU A CA 1
ATOM 713 C C . GLU A 1 83 ? -19.592 -1.881 24.121 1.00 57.28 83 GLU A C 1
ATOM 715 O O . GLU A 1 83 ? -20.561 -1.249 23.673 1.00 57.28 83 GLU A O 1
ATOM 720 N N . LEU A 1 84 ? -19.494 -3.219 24.210 1.00 54.31 84 LEU A N 1
ATOM 721 C CA . LEU A 1 84 ? -20.454 -4.174 23.663 1.00 54.31 84 LEU A CA 1
ATOM 722 C C . LEU A 1 84 ? -21.809 -3.520 23.684 1.00 54.31 84 LEU A C 1
ATOM 724 O O . LEU A 1 84 ? -22.270 -3.272 24.799 1.00 54.31 84 LEU A O 1
ATOM 728 N N . LYS A 1 85 ? -22.340 -3.126 22.505 1.00 57.03 85 LYS A N 1
ATOM 729 C CA . LYS A 1 85 ? -23.613 -2.400 22.365 1.00 57.03 85 LYS A CA 1
ATOM 730 C C . LYS A 1 85 ? -24.491 -2.879 23.495 1.00 57.03 85 LYS A C 1
ATOM 732 O O . LYS A 1 85 ? -24.923 -4.029 23.430 1.00 57.03 85 LYS A O 1
ATOM 737 N N . THR A 1 86 ? -24.612 -2.059 24.548 1.00 58.16 86 THR A N 1
ATOM 738 C CA . THR A 1 86 ? -25.134 -2.526 25.838 1.00 58.16 86 THR A CA 1
ATOM 739 C C . THR A 1 86 ? -26.390 -3.314 25.526 1.00 58.16 86 THR A C 1
ATOM 741 O O . THR A 1 86 ? -27.112 -2.889 24.616 1.00 58.16 86 THR A O 1
ATOM 744 N N . GLU A 1 87 ? -26.666 -4.442 26.183 1.00 62.59 87 GLU A N 1
ATOM 745 C CA . GLU A 1 87 ? -27.893 -5.204 25.894 1.00 62.59 87 GLU A CA 1
ATOM 746 C C . GLU A 1 87 ? -29.104 -4.260 25.782 1.00 62.59 87 GLU A C 1
ATOM 748 O O . GLU A 1 87 ? -29.933 -4.405 24.895 1.00 62.59 87 GLU A O 1
ATOM 753 N N . GLU A 1 88 ? -29.110 -3.172 26.553 1.00 65.94 88 GLU A N 1
ATOM 754 C CA . GLU A 1 88 ? -30.006 -2.020 26.447 1.00 65.94 88 GLU A CA 1
ATOM 755 C C . GLU A 1 88 ? -30.104 -1.322 25.072 1.00 65.94 88 GLU A C 1
ATOM 757 O O . GLU A 1 88 ? -31.213 -1.020 24.631 1.00 65.94 88 GLU A O 1
ATOM 762 N N . LYS A 1 89 ? -28.997 -1.023 24.376 1.00 70.75 89 LYS A N 1
ATOM 763 C CA . LYS A 1 89 ? -28.985 -0.448 23.013 1.00 70.75 89 LYS A CA 1
ATOM 764 C C . LYS A 1 89 ? -29.520 -1.448 21.993 1.00 70.75 89 LYS A C 1
ATOM 766 O O . LYS A 1 89 ? -30.277 -1.063 21.103 1.00 70.75 89 LYS A O 1
ATOM 771 N N . VAL A 1 90 ? -29.159 -2.719 22.145 1.00 72.69 90 VAL A N 1
ATOM 772 C CA . VAL A 1 90 ? -29.634 -3.811 21.288 1.00 72.69 90 VAL A CA 1
ATOM 773 C C . VAL A 1 90 ? -31.139 -4.027 21.493 1.00 72.69 90 VAL A C 1
ATOM 775 O O . VAL A 1 90 ? -31.902 -4.042 20.531 1.00 72.69 90 VAL A O 1
ATOM 778 N N . ILE A 1 91 ? -31.602 -4.058 22.743 1.00 72.44 91 ILE A N 1
ATOM 779 C CA . ILE A 1 91 ? -33.018 -4.138 23.121 1.00 72.44 91 ILE A CA 1
ATOM 780 C C . ILE A 1 91 ? -33.784 -2.889 22.658 1.00 72.44 91 ILE A C 1
ATOM 782 O O . ILE A 1 91 ? -34.888 -3.020 22.133 1.00 72.44 91 ILE A O 1
ATOM 786 N N . LYS A 1 92 ? -33.222 -1.676 22.789 1.00 77.06 92 LYS A N 1
ATOM 787 C CA . LYS A 1 92 ? -33.817 -0.442 22.233 1.00 77.06 92 LYS A CA 1
ATOM 788 C C . LYS A 1 92 ? -33.965 -0.524 20.717 1.00 77.06 92 LYS A C 1
ATOM 790 O O . LYS A 1 92 ? -34.993 -0.099 20.195 1.00 77.06 92 LYS A O 1
ATOM 795 N N . PHE A 1 93 ? -32.974 -1.072 20.019 1.00 78.38 93 PHE A N 1
ATOM 796 C CA . PHE A 1 93 ? -33.046 -1.283 18.577 1.00 78.38 93 PHE A CA 1
ATOM 797 C C . PHE A 1 93 ? -34.147 -2.285 18.212 1.00 78.38 93 PHE A C 1
ATOM 799 O O . PHE A 1 93 ? -34.979 -1.970 17.367 1.00 78.38 93 PHE A O 1
ATOM 806 N N . PHE A 1 94 ? -34.228 -3.430 18.896 1.00 75.12 94 PHE A N 1
ATOM 807 C CA . PHE A 1 94 ? -35.286 -4.421 18.666 1.00 75.12 94 PHE A CA 1
ATOM 808 C C . PHE A 1 94 ? -36.691 -3.878 18.966 1.00 75.12 94 PHE A C 1
ATOM 810 O O . PHE A 1 94 ? -37.604 -4.089 18.169 1.00 75.12 94 PHE A O 1
ATOM 817 N N . LYS A 1 95 ? -36.855 -3.094 20.044 1.00 76.62 95 LYS A N 1
ATOM 818 C CA . LYS A 1 95 ? -38.108 -2.377 20.347 1.00 76.62 95 LYS A CA 1
ATOM 819 C C . LYS A 1 95 ? -38.473 -1.372 19.253 1.00 76.62 95 LYS A C 1
ATOM 821 O O . LYS A 1 95 ? -39.630 -1.302 18.858 1.00 76.62 95 LYS A O 1
ATOM 826 N N . LYS A 1 96 ? -37.500 -0.611 18.740 1.00 80.06 96 LYS A N 1
ATOM 827 C CA . LYS A 1 96 ? -37.716 0.356 17.650 1.00 80.06 96 LYS A CA 1
ATOM 828 C C . LYS A 1 96 ? -38.044 -0.329 16.319 1.00 80.06 96 LYS A C 1
ATOM 830 O O . LYS A 1 96 ? -38.831 0.202 15.545 1.00 80.06 96 LYS A O 1
ATOM 835 N N . ALA A 1 97 ? -37.447 -1.488 16.058 1.00 79.56 97 ALA A N 1
ATOM 836 C CA . ALA A 1 97 ? -37.670 -2.279 14.851 1.00 79.56 97 ALA A CA 1
ATOM 837 C C . ALA A 1 97 ? -38.949 -3.138 14.909 1.00 79.56 97 ALA A C 1
ATOM 839 O O . ALA A 1 97 ? -39.288 -3.779 13.920 1.00 79.56 97 ALA A O 1
ATOM 840 N N . ASN A 1 98 ? -39.661 -3.143 16.045 1.00 70.31 98 ASN A N 1
ATOM 841 C CA . ASN A 1 98 ? -40.877 -3.923 16.288 1.00 70.31 98 ASN A CA 1
ATOM 842 C C . ASN A 1 98 ? -40.703 -5.437 16.044 1.00 70.31 98 ASN A C 1
ATOM 844 O O . ASN A 1 98 ? -41.633 -6.134 15.641 1.00 70.31 98 ASN A O 1
ATOM 848 N N . ILE A 1 99 ? -39.489 -5.946 16.271 1.00 70.75 99 ILE A N 1
ATOM 849 C CA . ILE A 1 99 ? -39.160 -7.360 16.095 1.00 70.75 99 ILE A CA 1
ATOM 850 C C . ILE A 1 99 ? -39.388 -8.045 17.442 1.00 70.75 99 ILE A C 1
ATOM 852 O O . ILE A 1 99 ? -38.734 -7.716 18.435 1.00 70.75 99 ILE A O 1
ATOM 856 N N . LEU A 1 100 ? -40.333 -8.982 17.487 1.00 65.75 100 LEU A N 1
ATOM 857 C CA . LEU A 1 100 ? -40.605 -9.775 18.683 1.00 65.75 100 LEU A CA 1
ATOM 858 C C . LEU A 1 100 ? -39.422 -10.708 18.957 1.00 65.75 100 LEU A C 1
ATOM 860 O O . LEU A 1 100 ? -38.962 -11.425 18.067 1.00 65.75 100 LEU A O 1
ATOM 864 N N . ARG A 1 101 ? -38.925 -10.699 20.199 1.00 56.12 101 ARG A N 1
ATOM 865 C CA . ARG A 1 101 ? -37.907 -11.651 20.652 1.00 56.12 101 ARG A CA 1
ATOM 866 C C . ARG A 1 101 ? -38.555 -13.031 20.670 1.00 56.12 101 ARG A C 1
ATOM 868 O O . ARG A 1 101 ? -39.451 -13.269 21.473 1.00 56.12 101 ARG A O 1
ATOM 875 N N . ILE A 1 102 ? -38.132 -13.900 19.760 1.00 65.94 102 ILE A N 1
ATOM 876 C CA . ILE A 1 102 ? -38.590 -15.287 19.725 1.00 65.94 102 ILE A CA 1
ATOM 877 C C . ILE A 1 102 ? -37.910 -15.992 20.901 1.00 65.94 102 ILE A C 1
ATOM 879 O O . ILE A 1 102 ? -36.680 -16.003 20.985 1.00 65.94 102 ILE A O 1
ATOM 883 N N . SER A 1 103 ? -38.732 -16.439 21.849 1.00 52.34 103 SER A N 1
ATOM 884 C CA . SER A 1 103 ? -38.370 -17.238 23.025 1.00 52.34 103 SER A CA 1
ATOM 885 C C . SER A 1 103 ? -38.041 -18.670 22.645 1.00 52.34 103 SER A C 1
ATOM 887 O O . SER A 1 103 ? -38.839 -19.222 21.851 1.00 52.34 103 SER A O 1
#

Radius of gyration: 26.34 Å; chains: 1; bounding box: 60×41×54 Å

pLDDT: mean 80.71, std 9.88, range [52.34, 92.25]

Secondary structure (DSSP, 8-state):
-HHHHHHHHHHHHHHHHHHHHHHHHHHHHHT-HHHHHHHHHHHHHHHHS---EE-TTS-EE-SHHHHHHHHHHHHHHHHS------HHHHHHHHHHTT-----

Foldseek 3Di:
DVVVVVVVVVVVVVVVVVVVVVVVVCVVCVVPVVVVVVVVVVVVVVVVDPQWDAAPVRDIDRDPVVVVVRVVVVVCVVPPPPVPCPVVNVVVVCVVVVPDDDD

Sequence (103 aa):
MDLIKHEINLLEKDLAQKMKRIKQNVFENANKPGRWLAWKLKKQAEKRWITKLQNEQGKLCYQEEMKRNIAKKFYEDLYKEEELKTEEKVIKFFKKANILRIS